Protein AF-A0A8K2A1C9-F1 (afdb_monomer)

Mean predicted aligned error: 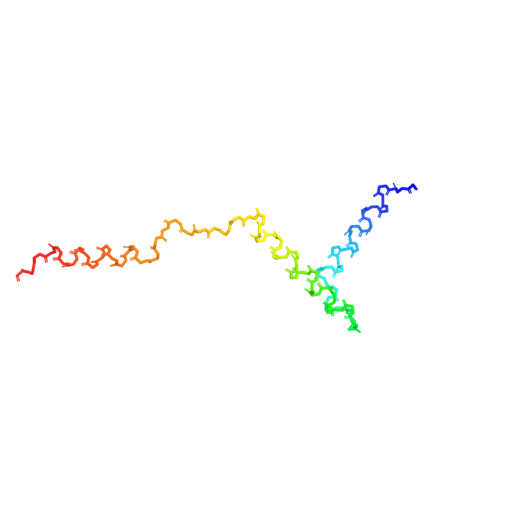13.57 Å

Solvent-accessible surface area (backbone atoms only — not comparable to full-atom values): 4416 Å² total; per-residue (Å²): 136,87,50,73,66,58,52,53,54,50,52,50,52,50,51,47,35,54,76,43,21,49,82,74,39,63,80,71,54,9,60,52,20,50,50,51,44,53,53,50,51,54,51,50,52,70,73,44,76,74,85,68,74,93,61,63,91,54,51,72,56,53,52,52,51,50,54,59,68,69,48,75,79,130

Secondary structure (DSSP, 8-state):
---HHHHHHHHHHHHHHHHHHHHHSPTTHHHHHHHHHHHHHHHHHHHS-----SS-TTHHHHHHHHHHHHS---

Sequence (74 aa):
MFSRTNLIVFGTLVLLFVALGDRILPDPLGSASATTRKTLNQALVNLFPTFRPPLDPHERTEDAIQQQQRRPNP

Foldseek 3Di:
DQDPVNVVVVVVVVVCCLVCVLPPPDPPSNVVSVVVVVVVVVVVCVVDPPPDPPDDPCPVVVVVVVVVVPPDDD

Radius of gyration: 25.24 Å; Cα contacts (8 Å, |Δi|>4): 22; chains: 1; bounding box: 62×41×52 Å

Organism: NCBI:txid2781853

Structure (mmCIF, N/CA/C/O backbone):
data_AF-A0A8K2A1C9-F1
#
_entry.id   AF-A0A8K2A1C9-F1
#
loop_
_atom_site.group_PDB
_atom_site.id
_atom_site.type_symbol
_atom_site.label_atom_id
_atom_site.label_alt_id
_atom_site.label_comp_id
_atom_site.label_asym_id
_atom_site.label_entity_id
_atom_site.label_seq_id
_atom_site.pdbx_PDB_ins_code
_atom_site.Cartn_x
_atom_site.Cartn_y
_atom_site.Cartn_z
_atom_site.occupancy
_atom_site.B_iso_or_equiv
_atom_site.auth_seq_id
_atom_site.auth_comp_id
_atom_site.auth_asym_id
_atom_site.auth_atom_id
_atom_site.pdbx_PDB_model_num
ATOM 1 N N . MET A 1 1 ? 12.966 15.269 -8.713 1.00 55.81 1 MET A N 1
ATOM 2 C CA . MET A 1 1 ? 11.829 16.206 -8.561 1.00 55.81 1 MET A CA 1
ATOM 3 C C . MET A 1 1 ? 10.553 15.434 -8.860 1.00 55.81 1 MET A C 1
ATOM 5 O O . MET A 1 1 ? 10.345 15.060 -10.006 1.00 55.81 1 MET A O 1
ATOM 9 N N . PHE A 1 2 ? 9.751 15.099 -7.848 1.00 67.62 2 PHE A N 1
ATOM 10 C CA . PHE A 1 2 ? 8.479 14.402 -8.059 1.00 67.62 2 PHE A CA 1
ATOM 11 C C . PHE A 1 2 ? 7.393 15.443 -8.339 1.00 67.62 2 PHE A C 1
ATOM 13 O O . PHE A 1 2 ? 7.078 16.258 -7.473 1.00 67.62 2 PHE A O 1
ATOM 20 N N . SER A 1 3 ? 6.863 15.469 -9.563 1.00 83.19 3 SER A N 1
ATOM 21 C CA . SER A 1 3 ? 5.715 16.314 -9.894 1.00 83.19 3 SER A CA 1
ATOM 22 C C . SER A 1 3 ? 4.446 15.713 -9.278 1.00 83.19 3 SER A C 1
ATOM 24 O O . SER A 1 3 ? 4.328 14.494 -9.129 1.00 83.19 3 SER A O 1
ATOM 26 N N . ARG A 1 4 ? 3.476 16.564 -8.920 1.00 83.00 4 ARG A N 1
ATOM 27 C CA . ARG A 1 4 ? 2.186 1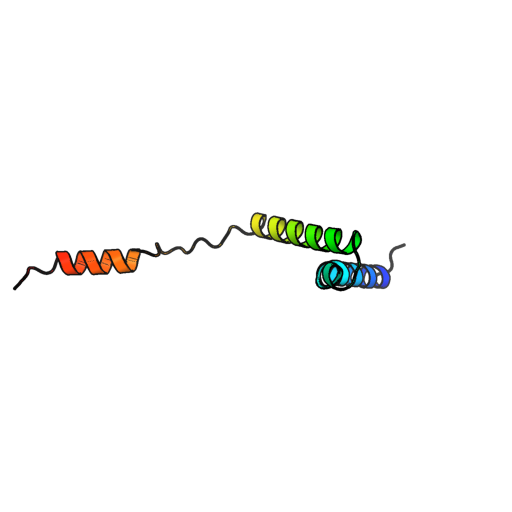6.126 -8.351 1.00 83.00 4 ARG A CA 1
ATOM 28 C C . ARG A 1 4 ? 1.485 15.114 -9.263 1.00 83.00 4 ARG A C 1
ATOM 30 O O . ARG A 1 4 ? 0.931 14.131 -8.786 1.00 83.00 4 ARG A O 1
ATOM 37 N N . THR A 1 5 ? 1.599 15.312 -10.574 1.00 86.25 5 THR A N 1
ATOM 38 C CA . THR A 1 5 ? 1.090 14.400 -11.601 1.00 86.25 5 THR A CA 1
ATOM 39 C C . THR A 1 5 ? 1.736 13.018 -11.518 1.00 86.25 5 THR A C 1
ATOM 41 O O . THR A 1 5 ? 1.025 12.019 -11.538 1.00 86.25 5 THR A O 1
ATOM 44 N N . ASN A 1 6 ? 3.058 12.933 -11.344 1.00 86.12 6 ASN A N 1
ATOM 45 C CA . ASN A 1 6 ? 3.754 11.646 -11.254 1.00 86.12 6 ASN A CA 1
ATOM 46 C C . ASN A 1 6 ? 3.338 10.859 -10.007 1.00 86.12 6 ASN A C 1
ATOM 48 O O . ASN A 1 6 ? 3.226 9.638 -10.069 1.00 86.12 6 ASN A O 1
ATOM 52 N N . LEU A 1 7 ? 3.072 11.549 -8.894 1.00 88.31 7 LEU A N 1
ATOM 53 C CA . LEU A 1 7 ? 2.591 10.917 -7.666 1.00 88.31 7 LEU A CA 1
ATOM 54 C C . LEU A 1 7 ? 1.184 10.339 -7.852 1.00 88.31 7 LEU A C 1
ATOM 56 O O . LEU A 1 7 ? 0.938 9.199 -7.465 1.00 88.31 7 LEU A O 1
ATOM 60 N N . ILE A 1 8 ? 0.283 11.090 -8.490 1.00 91.12 8 ILE A N 1
ATOM 61 C CA . ILE A 1 8 ? -1.087 10.634 -8.770 1.00 91.12 8 ILE A CA 1
ATOM 62 C C . ILE A 1 8 ? -1.077 9.432 -9.721 1.00 91.12 8 ILE A C 1
ATOM 64 O O . ILE A 1 8 ? -1.757 8.437 -9.464 1.00 91.12 8 ILE A O 1
ATOM 68 N N . VAL A 1 9 ? -0.282 9.490 -10.792 1.00 91.50 9 VAL A N 1
ATOM 69 C CA . VAL A 1 9 ? -0.145 8.382 -11.750 1.00 91.50 9 VAL A CA 1
ATOM 70 C C . VAL A 1 9 ? 0.413 7.144 -11.057 1.00 91.50 9 VAL A C 1
ATOM 72 O O . VAL A 1 9 ? -0.167 6.067 -11.169 1.00 91.50 9 VAL A O 1
ATOM 75 N N . PHE A 1 10 ? 1.490 7.295 -10.285 1.00 90.75 10 PHE A N 1
ATOM 76 C CA . PHE A 1 10 ? 2.086 6.188 -9.545 1.00 90.75 10 PHE A CA 1
ATOM 77 C C . PHE A 1 10 ? 1.099 5.568 -8.548 1.00 90.75 10 PHE A C 1
ATOM 79 O O . PHE A 1 10 ? 0.913 4.354 -8.544 1.00 90.75 10 PHE A O 1
ATOM 86 N N . GLY A 1 11 ? 0.405 6.391 -7.759 1.00 89.00 11 GLY A N 1
ATOM 87 C CA . GLY A 1 11 ? -0.610 5.917 -6.818 1.00 89.00 11 GLY A CA 1
ATOM 88 C C . GLY A 1 11 ? -1.746 5.163 -7.509 1.00 89.00 11 GLY A C 1
ATOM 89 O O . GLY A 1 11 ? -2.156 4.103 -7.045 1.00 89.00 11 GLY A O 1
ATOM 90 N N . THR A 1 12 ? -2.203 5.654 -8.662 1.00 88.75 12 THR A N 1
ATOM 91 C CA . THR A 1 12 ? -3.249 4.990 -9.454 1.00 88.75 12 THR A CA 1
ATOM 92 C C . THR A 1 12 ? -2.777 3.633 -9.975 1.00 88.75 12 THR A C 1
ATOM 94 O O . THR A 1 12 ? -3.505 2.649 -9.866 1.00 88.75 12 THR A O 1
ATOM 97 N N . LEU A 1 13 ? -1.543 3.543 -10.481 1.00 87.56 13 LEU A N 1
ATOM 98 C CA . LEU A 1 13 ? -0.957 2.279 -10.936 1.00 87.56 13 LEU A CA 1
ATOM 99 C C . LEU A 1 13 ? -0.821 1.264 -9.797 1.00 87.56 13 LEU A C 1
ATOM 101 O O . LEU A 1 13 ? -1.133 0.092 -9.988 1.00 87.56 13 LEU A O 1
ATOM 105 N N . VAL A 1 14 ? -0.416 1.708 -8.604 1.00 86.38 14 VAL A N 1
ATOM 106 C CA . VAL A 1 14 ? -0.343 0.849 -7.413 1.00 86.38 14 VAL A CA 1
ATOM 107 C C . VAL A 1 14 ? -1.731 0.348 -7.014 1.00 86.38 14 VAL A C 1
ATOM 109 O O . VAL A 1 14 ? -1.896 -0.843 -6.757 1.00 86.38 14 VAL A O 1
ATOM 112 N N . LEU A 1 15 ? -2.747 1.215 -7.011 1.00 86.12 15 LEU A N 1
ATOM 113 C CA . LEU A 1 15 ? -4.121 0.807 -6.710 1.00 86.12 15 LEU A CA 1
ATOM 114 C C . LEU A 1 15 ? -4.651 -0.204 -7.730 1.00 86.12 15 LEU A C 1
ATOM 116 O O . LEU A 1 15 ? -5.248 -1.200 -7.332 1.00 86.12 15 LEU A O 1
ATOM 120 N N . LEU A 1 16 ? -4.389 -0.001 -9.023 1.00 86.25 16 LEU A N 1
ATOM 121 C CA . LEU A 1 16 ? -4.748 -0.960 -10.070 1.00 86.25 16 LEU A CA 1
ATOM 122 C C . LEU A 1 16 ? -3.988 -2.284 -9.917 1.00 86.25 16 LEU A C 1
ATOM 124 O O . LEU A 1 16 ? -4.587 -3.348 -10.051 1.00 86.25 16 LEU A O 1
ATOM 128 N N . PHE A 1 17 ? -2.700 -2.244 -9.575 1.00 82.31 17 PHE A N 1
ATOM 129 C CA . PHE A 1 17 ? -1.904 -3.443 -9.317 1.00 82.31 17 PHE A CA 1
ATOM 130 C C . PHE A 1 17 ? -2.447 -4.239 -8.127 1.00 82.31 17 PHE A C 1
ATOM 132 O O . PHE A 1 17 ? -2.605 -5.456 -8.213 1.00 82.31 17 PHE A O 1
ATOM 139 N N . VAL A 1 18 ? -2.799 -3.569 -7.029 1.00 80.06 18 VAL A N 1
ATOM 140 C CA . VAL A 1 18 ? -3.403 -4.234 -5.872 1.00 80.06 18 VAL A CA 1
ATOM 141 C C . VAL A 1 18 ? -4.807 -4.730 -6.216 1.00 80.06 18 VAL A C 1
ATOM 143 O O . VAL A 1 18 ? -5.108 -5.868 -5.898 1.00 80.06 18 VAL A O 1
ATOM 146 N N . ALA A 1 19 ? -5.654 -3.953 -6.902 1.00 78.06 19 ALA A N 1
ATOM 147 C CA . ALA A 1 19 ? -7.071 -4.269 -7.133 1.00 78.06 19 ALA A CA 1
ATOM 148 C C . ALA A 1 19 ? -7.368 -5.164 -8.354 1.00 78.06 19 ALA A C 1
ATOM 150 O O . ALA A 1 19 ? -8.408 -5.830 -8.374 1.00 78.06 19 ALA A O 1
ATOM 151 N N . LEU A 1 20 ? -6.458 -5.270 -9.325 1.00 78.56 20 LEU A N 1
ATOM 152 C CA . LEU A 1 20 ? -6.635 -6.073 -10.544 1.00 78.56 20 LEU A CA 1
ATOM 153 C C . LEU A 1 20 ? -5.402 -6.910 -10.932 1.00 78.56 20 LEU A C 1
ATOM 155 O O . LEU A 1 20 ? -5.528 -7.771 -11.800 1.00 78.56 20 LEU A O 1
ATOM 159 N N . GLY A 1 21 ? -4.243 -6.717 -10.290 1.00 69.62 21 GLY A N 1
ATOM 160 C CA . GLY A 1 21 ? -2.981 -7.360 -10.686 1.00 69.62 21 GLY A CA 1
ATOM 161 C C . GLY A 1 21 ? -3.035 -8.887 -10.712 1.00 69.62 21 GLY A C 1
ATOM 162 O O . GLY A 1 21 ? -2.629 -9.474 -11.702 1.00 69.62 21 GLY A O 1
ATOM 163 N N . ASP A 1 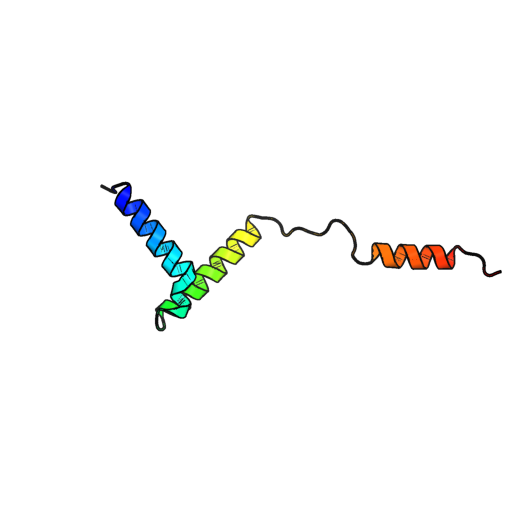22 ? -3.626 -9.520 -9.699 1.00 65.50 22 ASP A N 1
ATOM 164 C CA . ASP A 1 22 ? -3.785 -10.984 -9.623 1.00 65.50 22 ASP A CA 1
ATOM 165 C C . ASP A 1 22 ? -4.592 -11.600 -10.784 1.00 65.50 22 ASP A C 1
ATOM 167 O O . ASP A 1 22 ? -4.362 -12.735 -11.177 1.00 65.50 22 ASP A O 1
ATOM 171 N N . ARG A 1 23 ? -5.530 -10.846 -11.375 1.00 73.19 23 ARG A N 1
ATOM 172 C CA . ARG A 1 23 ? -6.394 -11.348 -12.461 1.00 73.19 23 ARG A CA 1
ATOM 173 C C . ARG A 1 23 ? -5.868 -11.054 -13.862 1.00 73.19 23 ARG A C 1
ATOM 175 O O . ARG A 1 23 ? -6.334 -11.668 -14.815 1.00 73.19 23 ARG A O 1
ATOM 182 N N . ILE A 1 24 ? -4.979 -10.072 -13.995 1.00 80.19 24 ILE A N 1
ATOM 183 C CA . ILE A 1 24 ? -4.497 -9.570 -15.291 1.00 80.19 24 ILE A CA 1
ATOM 184 C C . ILE A 1 24 ? -3.044 -9.984 -15.536 1.00 80.19 24 ILE A C 1
ATOM 186 O O . ILE A 1 24 ? -2.653 -10.186 -16.685 1.00 80.19 24 ILE A O 1
ATOM 190 N N . LEU A 1 25 ? -2.233 -10.098 -14.481 1.00 78.62 25 LEU A N 1
ATOM 191 C CA . LEU A 1 25 ? -0.813 -10.398 -14.600 1.00 78.62 25 LEU A CA 1
ATOM 192 C C . LEU A 1 25 ? -0.565 -11.905 -14.461 1.00 78.62 25 LEU A C 1
ATOM 194 O O . LEU A 1 25 ? -1.100 -12.522 -13.542 1.00 78.62 25 LEU A O 1
ATOM 198 N N . PRO A 1 26 ? 0.276 -12.500 -15.325 1.00 77.00 26 PRO A N 1
ATOM 199 C CA . PRO A 1 26 ? 0.703 -13.880 -15.157 1.00 77.00 26 PRO A CA 1
ATOM 200 C C . PRO A 1 26 ? 1.591 -14.028 -13.915 1.00 77.00 26 PRO A C 1
ATOM 202 O O . PRO A 1 26 ? 2.218 -13.071 -13.439 1.00 77.00 26 PRO A O 1
ATOM 205 N N . ASP A 1 27 ? 1.683 -15.248 -13.399 1.00 76.19 27 ASP A N 1
ATOM 206 C CA . ASP A 1 27 ? 2.638 -15.562 -12.343 1.00 76.19 27 ASP A CA 1
ATOM 207 C C . ASP A 1 27 ? 4.079 -15.315 -12.813 1.00 76.19 27 ASP A C 1
ATOM 209 O O . ASP A 1 27 ? 4.398 -15.534 -13.985 1.00 76.19 27 ASP A O 1
ATOM 213 N N . PRO A 1 28 ? 4.972 -14.828 -11.931 1.00 76.31 28 PRO A N 1
ATOM 214 C CA . PRO A 1 28 ? 4.837 -14.691 -10.472 1.00 76.31 28 PRO A CA 1
ATOM 215 C C . PRO A 1 28 ? 4.191 -13.375 -9.998 1.00 76.31 28 PRO A C 1
ATOM 217 O O . PRO A 1 28 ? 4.000 -13.174 -8.797 1.00 76.31 28 PRO A O 1
ATO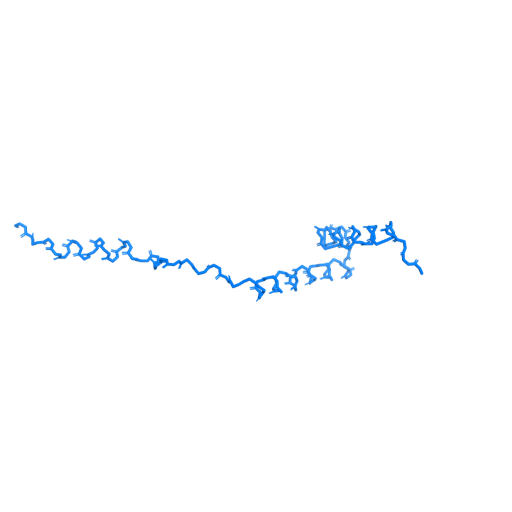M 220 N N . LEU A 1 29 ? 3.867 -12.457 -10.910 1.00 74.31 29 LEU A N 1
ATOM 221 C CA . LEU A 1 29 ? 3.377 -11.120 -10.559 1.00 74.31 29 LEU A CA 1
ATOM 222 C C . LEU A 1 29 ? 1.942 -11.142 -10.017 1.00 74.31 29 LEU A C 1
ATOM 224 O O . LEU A 1 29 ? 1.618 -10.339 -9.137 1.00 74.31 29 LEU A O 1
ATOM 228 N N . GLY A 1 30 ? 1.116 -12.085 -10.483 1.00 72.06 30 GLY A N 1
ATOM 229 C CA . GLY A 1 30 ? -0.208 -12.349 -9.916 1.00 72.06 30 GLY A CA 1
ATOM 230 C C . GLY A 1 30 ? -0.123 -12.718 -8.430 1.00 72.06 30 GLY A C 1
ATOM 231 O O . GLY A 1 30 ? -0.640 -11.994 -7.575 1.00 72.06 30 GLY A O 1
ATOM 232 N N . SER A 1 31 ? 0.683 -13.736 -8.100 1.00 74.31 31 SER A N 1
ATOM 233 C CA . SER A 1 31 ? 0.926 -14.155 -6.709 1.00 74.31 31 SER A CA 1
ATOM 234 C C . SER A 1 31 ? 1.453 -13.040 -5.783 1.00 74.31 31 SER A C 1
ATOM 236 O O . SER A 1 31 ? 1.068 -12.953 -4.609 1.00 74.31 31 SER A O 1
ATOM 238 N N . ALA A 1 32 ? 2.284 -12.129 -6.302 1.00 79.00 32 ALA A N 1
ATOM 239 C CA . ALA A 1 32 ? 2.770 -1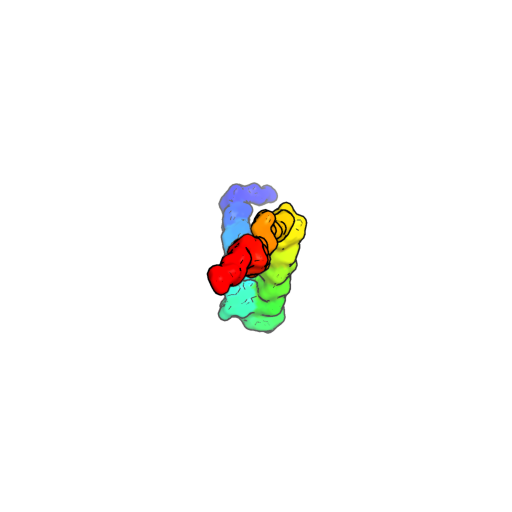0.966 -5.560 1.00 79.00 32 ALA A CA 1
ATOM 240 C C . ALA A 1 32 ? 1.645 -9.950 -5.269 1.00 79.00 32 ALA A C 1
ATOM 242 O O . ALA A 1 32 ? 1.570 -9.400 -4.164 1.00 79.00 32 ALA A O 1
ATOM 243 N N . SER A 1 33 ? 0.727 -9.736 -6.220 1.00 76.38 33 SER A N 1
ATOM 244 C CA . SER A 1 33 ? -0.471 -8.904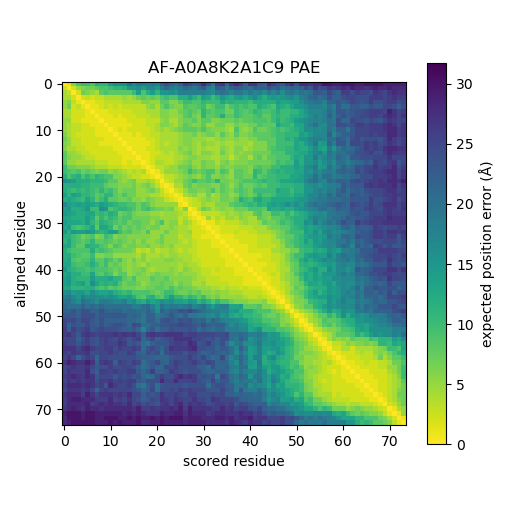 -6.026 1.00 76.38 33 SER A CA 1
ATOM 245 C C . SER A 1 33 ? -1.405 -9.512 -4.970 1.00 76.38 33 SER A C 1
ATOM 247 O O . SER A 1 33 ? -1.817 -8.816 -4.034 1.00 76.38 33 SER A O 1
ATOM 249 N N . ALA A 1 34 ? -1.667 -10.822 -5.039 1.00 79.69 34 ALA A N 1
ATOM 250 C CA . ALA A 1 34 ? -2.485 -11.535 -4.055 1.00 79.69 34 ALA A CA 1
ATOM 251 C C . ALA A 1 34 ? -1.892 -11.466 -2.637 1.00 79.69 34 ALA A C 1
ATOM 253 O O . ALA A 1 34 ? -2.603 -11.184 -1.666 1.00 79.69 34 ALA A O 1
ATOM 254 N N . THR A 1 35 ? -0.574 -11.652 -2.518 1.00 85.62 35 THR A N 1
ATOM 255 C CA . THR A 1 35 ? 0.147 -11.522 -1.244 1.00 85.62 35 THR A CA 1
ATOM 256 C C . THR A 1 35 ? 0.017 -10.106 -0.687 1.00 85.62 35 THR A C 1
ATOM 258 O O . THR A 1 35 ? -0.330 -9.934 0.480 1.00 85.62 35 THR A O 1
ATOM 261 N N . THR A 1 36 ? 0.188 -9.088 -1.536 1.00 83.38 36 THR A N 1
ATOM 262 C CA . THR A 1 36 ? 0.044 -7.679 -1.142 1.00 83.38 36 THR A CA 1
ATOM 263 C C . THR A 1 36 ? -1.351 -7.387 -0.584 1.00 83.38 36 THR A C 1
ATOM 265 O O . THR A 1 36 ? -1.468 -6.780 0.480 1.00 83.38 36 THR A O 1
ATOM 268 N N . ARG A 1 37 ? -2.423 -7.879 -1.226 1.00 83.19 37 ARG A N 1
ATOM 269 C CA . ARG A 1 37 ? -3.792 -7.742 -0.688 1.00 83.19 37 ARG A CA 1
ATOM 270 C C . ARG A 1 37 ? -3.950 -8.390 0.678 1.00 83.19 37 ARG A C 1
ATOM 272 O O . ARG A 1 37 ? -4.572 -7.804 1.558 1.00 83.19 37 ARG A O 1
ATOM 279 N N . LYS A 1 38 ? -3.416 -9.600 0.853 1.00 84.94 38 LYS A N 1
ATOM 280 C CA . LYS A 1 38 ? -3.517 -10.336 2.116 1.00 84.94 38 LYS A CA 1
ATOM 281 C C . LYS A 1 38 ? -2.831 -9.573 3.247 1.00 84.94 38 LYS A C 1
ATOM 283 O O . LYS A 1 38 ? -3.425 -9.404 4.308 1.00 84.94 38 LYS A O 1
ATOM 288 N N . THR A 1 39 ? -1.628 -9.060 2.997 1.00 86.38 39 THR A N 1
ATOM 289 C CA . THR A 1 39 ? -0.887 -8.238 3.958 1.00 86.38 39 THR A CA 1
ATOM 290 C C . THR A 1 39 ? -1.624 -6.941 4.279 1.00 86.38 39 THR A C 1
ATOM 292 O O . THR A 1 39 ? -1.730 -6.591 5.450 1.00 86.38 39 THR A O 1
ATOM 295 N N . LEU A 1 40 ? -2.189 -6.258 3.277 1.00 84.19 40 LEU A N 1
ATOM 296 C CA . LEU A 1 40 ? -2.985 -5.046 3.493 1.00 84.19 40 LEU A CA 1
ATOM 297 C C . LEU A 1 40 ? -4.243 -5.329 4.316 1.00 84.19 40 LEU A C 1
ATOM 299 O O . LEU A 1 40 ? -4.509 -4.617 5.277 1.00 84.19 40 LEU A O 1
ATOM 303 N N . ASN A 1 41 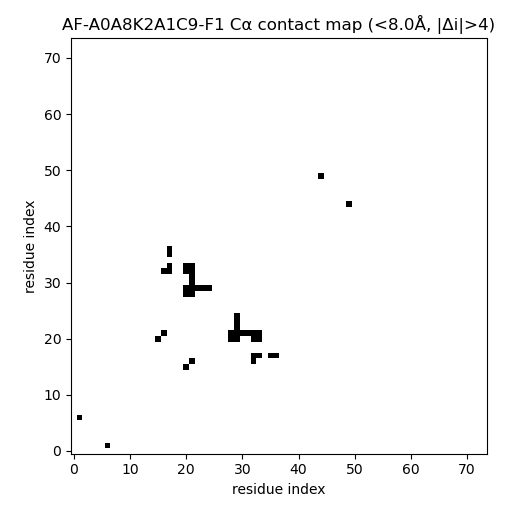? -4.981 -6.392 4.001 1.00 82.38 41 ASN A N 1
ATOM 304 C CA . ASN A 1 41 ? -6.160 -6.786 4.770 1.00 82.38 41 ASN A CA 1
ATOM 305 C C . ASN A 1 41 ? -5.798 -7.104 6.221 1.00 82.38 41 ASN A C 1
ATOM 307 O O . ASN A 1 41 ? -6.468 -6.639 7.135 1.00 82.38 41 ASN A O 1
ATOM 311 N N . GLN A 1 42 ? -4.718 -7.853 6.444 1.00 83.88 42 GLN A N 1
ATOM 312 C CA . GLN A 1 42 ? -4.257 -8.176 7.790 1.00 83.88 42 GLN A CA 1
ATOM 313 C C . GLN A 1 42 ? -3.788 -6.927 8.548 1.00 83.88 42 GLN A C 1
ATOM 315 O O . GLN A 1 42 ? -4.093 -6.778 9.728 1.00 83.88 42 GLN A O 1
ATOM 320 N N . ALA A 1 43 ? -3.102 -6.000 7.876 1.00 84.88 43 ALA A N 1
ATOM 321 C CA . ALA A 1 43 ? -2.733 -4.715 8.458 1.00 84.88 43 ALA A CA 1
ATOM 322 C C . ALA A 1 43 ? -3.976 -3.897 8.842 1.00 84.88 43 ALA A C 1
ATOM 324 O O . ALA A 1 43 ? -4.040 -3.387 9.954 1.00 84.88 43 ALA A O 1
ATOM 325 N N . LEU A 1 44 ? -4.993 -3.828 7.977 1.00 82.44 44 LEU A N 1
ATOM 326 C CA . LEU A 1 44 ? -6.252 -3.130 8.259 1.00 82.44 44 LEU A CA 1
ATOM 327 C C . LEU A 1 44 ? -7.019 -3.760 9.429 1.00 82.44 44 LEU A C 1
ATOM 329 O O . LEU A 1 44 ? -7.488 -3.036 10.301 1.00 82.44 44 LEU A O 1
ATOM 333 N N . VAL A 1 45 ? -7.095 -5.091 9.494 1.00 81.62 45 VAL A N 1
ATOM 334 C CA . VAL A 1 45 ? -7.708 -5.818 10.622 1.00 81.62 45 VAL A CA 1
ATOM 335 C C . VAL A 1 45 ? -6.961 -5.563 11.934 1.00 81.62 45 VAL A C 1
ATOM 337 O O . VAL A 1 45 ? -7.575 -5.504 12.990 1.00 81.62 45 VAL A O 1
ATOM 340 N N . ASN A 1 46 ? -5.642 -5.381 11.889 1.00 77.44 46 ASN A N 1
ATOM 341 C CA . ASN A 1 46 ? -4.863 -5.061 13.085 1.00 77.44 46 ASN A CA 1
ATOM 342 C C . ASN A 1 46 ? -4.975 -3.583 13.495 1.00 77.44 46 ASN A C 1
ATOM 344 O O . ASN A 1 46 ? -4.795 -3.265 14.668 1.00 77.44 46 ASN A O 1
ATOM 348 N N . LEU A 1 47 ? -5.253 -2.681 12.549 1.00 82.19 47 LEU A N 1
ATOM 349 C CA . LEU A 1 47 ? -5.422 -1.247 12.808 1.00 82.19 47 LEU A CA 1
ATOM 350 C C . LEU A 1 47 ? -6.813 -0.902 13.350 1.00 82.19 47 LEU A C 1
ATOM 352 O O . LEU A 1 47 ? -6.947 0.063 14.101 1.00 82.19 47 LEU A O 1
ATOM 356 N N . PHE A 1 48 ? -7.836 -1.683 13.002 1.00 79.00 48 PHE A N 1
ATOM 357 C CA . PHE A 1 48 ? -9.194 -1.505 13.504 1.00 79.00 48 PHE A CA 1
ATOM 358 C C . PHE A 1 48 ? -9.591 -2.729 14.330 1.00 79.00 48 PHE A C 1
ATOM 360 O O . PHE A 1 48 ? -9.731 -3.806 13.751 1.00 79.00 48 PHE A O 1
ATOM 367 N N . PRO A 1 49 ? -9.789 -2.607 15.658 1.00 67.00 49 PRO A N 1
ATOM 368 C CA . PRO A 1 49 ? -10.209 -3.745 16.462 1.00 67.00 49 PRO A CA 1
ATOM 369 C C . PRO A 1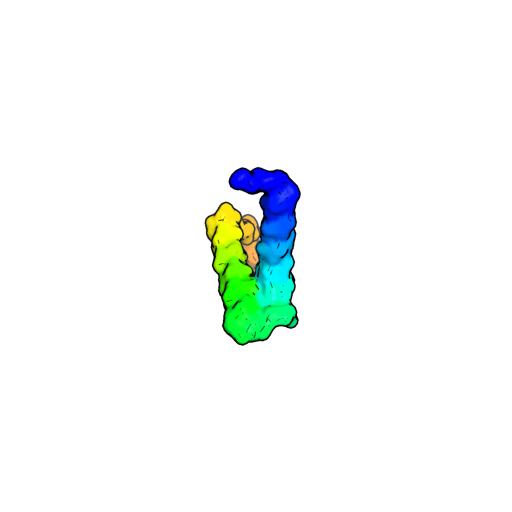 49 ? -11.500 -4.312 15.872 1.00 67.00 49 PRO A C 1
ATOM 371 O O . PRO A 1 49 ? -12.452 -3.568 15.631 1.00 67.00 49 PRO A O 1
ATOM 374 N N . THR A 1 50 ? -11.515 -5.624 15.616 1.00 66.50 50 THR A N 1
ATOM 375 C CA . THR A 1 50 ? -12.699 -6.349 15.153 1.00 66.50 50 THR A CA 1
ATOM 376 C C . THR A 1 50 ? -13.896 -5.897 15.973 1.00 66.50 50 THR A C 1
ATOM 378 O O . THR A 1 50 ? -13.855 -5.998 17.202 1.00 66.50 50 THR A O 1
ATOM 381 N N . PHE A 1 51 ? -14.939 -5.396 15.305 1.00 61.19 51 PHE A N 1
ATOM 382 C CA . PHE A 1 51 ? -16.234 -5.150 15.928 1.00 61.19 51 PHE A CA 1
ATOM 383 C C . PHE A 1 51 ? -16.645 -6.432 16.654 1.00 61.19 51 PHE A C 1
ATOM 385 O O . PHE A 1 51 ? -17.063 -7.407 16.032 1.00 61.19 51 PHE A O 1
ATOM 392 N N . ARG A 1 52 ? -16.462 -6.453 17.975 1.00 65.75 52 ARG A N 1
ATOM 393 C CA . ARG A 1 52 ? -17.047 -7.479 18.824 1.00 65.75 52 ARG A CA 1
ATOM 394 C C . ARG A 1 52 ? -18.506 -7.071 18.968 1.00 65.75 52 ARG A C 1
ATOM 396 O O . ARG A 1 52 ? -18.743 -5.976 19.482 1.00 65.75 52 ARG A O 1
ATOM 403 N N . PRO A 1 53 ? -19.471 -7.855 18.463 1.00 68.44 53 PRO A N 1
ATOM 404 C CA . PRO A 1 53 ? -20.866 -7.558 18.736 1.00 68.44 53 PRO A CA 1
ATOM 405 C C . PRO A 1 53 ? -21.032 -7.455 20.264 1.00 68.44 53 PRO A C 1
ATOM 407 O O . PRO A 1 53 ? -20.555 -8.341 20.972 1.00 68.44 53 PRO A O 1
ATOM 410 N N . PRO A 1 54 ? -21.622 -6.364 20.788 1.00 64.81 54 PRO A N 1
ATOM 411 C CA . PRO A 1 54 ? -21.750 -6.154 22.231 1.00 64.81 54 PRO A CA 1
ATOM 412 C C . PRO A 1 54 ? -22.747 -7.114 22.893 1.00 64.81 54 PRO A C 1
ATOM 414 O O . PRO A 1 54 ? -22.820 -7.156 24.113 1.00 64.81 54 PRO A O 1
ATOM 417 N N . LEU A 1 55 ? -23.515 -7.853 22.092 1.00 69.31 55 LEU A N 1
ATOM 418 C CA . LEU A 1 55 ? -24.571 -8.752 22.538 1.00 69.31 55 LEU A CA 1
ATOM 419 C C . LEU A 1 55 ? -24.073 -10.188 22.419 1.00 69.31 55 LEU A C 1
ATOM 421 O O . LEU A 1 55 ? -23.612 -10.591 21.344 1.00 69.31 55 LEU A O 1
ATOM 425 N N . ASP A 1 56 ? -24.179 -10.943 23.510 1.00 73.44 56 ASP A N 1
ATOM 426 C CA . ASP A 1 56 ? -23.985 -12.387 23.477 1.00 73.44 56 ASP A CA 1
ATOM 427 C C . ASP A 1 56 ? -25.040 -12.969 22.514 1.00 73.44 56 ASP A C 1
ATOM 429 O O . ASP A 1 56 ? -26.239 -12.739 22.705 1.00 73.44 56 ASP A O 1
ATOM 433 N N . PRO A 1 57 ? -24.646 -13.681 21.439 1.00 70.62 57 PRO A N 1
ATOM 434 C CA . PRO A 1 57 ? -25.589 -14.253 20.478 1.00 70.62 57 PRO A CA 1
ATOM 435 C C . PRO A 1 57 ? -26.684 -15.111 21.126 1.00 70.62 57 PRO A C 1
ATOM 437 O O . PRO A 1 57 ? -27.759 -15.281 20.543 1.00 70.62 57 PRO A O 1
ATOM 440 N N . HIS A 1 58 ? -26.421 -15.644 22.321 1.00 82.56 58 HIS A N 1
ATOM 441 C CA . HIS A 1 58 ? -27.326 -16.515 23.053 1.00 82.56 58 HIS A CA 1
ATOM 442 C C . HIS A 1 58 ? -28.199 -15.790 24.079 1.00 82.56 58 HIS A C 1
ATOM 444 O O . HIS A 1 58 ? -29.161 -16.396 24.544 1.00 82.56 58 HIS A O 1
ATOM 450 N N . GLU A 1 59 ? -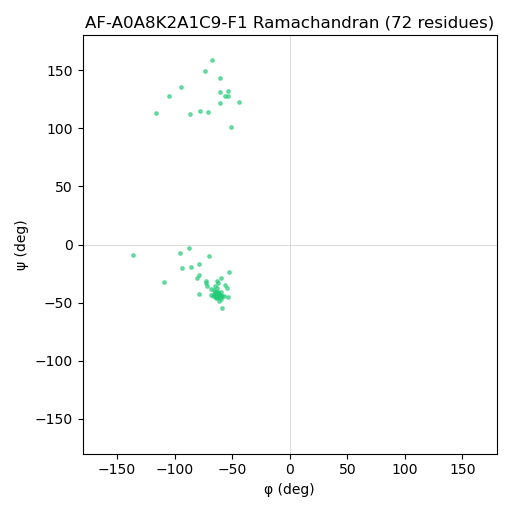27.980 -14.498 24.342 1.00 78.69 59 GLU A N 1
ATOM 451 C CA . GLU A 1 59 ? -28.702 -13.720 25.364 1.00 78.69 59 GLU A CA 1
ATOM 452 C C . GLU A 1 59 ? -30.227 -13.816 25.187 1.00 78.69 59 GLU A C 1
ATOM 454 O O . GLU A 1 59 ? -30.962 -14.167 26.106 1.00 78.69 59 GLU A O 1
ATOM 459 N N . ARG A 1 60 ? -30.713 -13.670 23.945 1.00 77.75 60 ARG A N 1
ATOM 460 C CA . ARG A 1 60 ? -32.149 -13.805 23.621 1.00 77.75 60 ARG A CA 1
ATOM 461 C C . ARG A 1 60 ? -32.711 -15.199 23.888 1.00 77.75 60 ARG A C 1
ATOM 463 O O . ARG A 1 60 ? -33.902 -15.351 24.151 1.00 77.75 60 ARG A O 1
ATOM 470 N N . THR A 1 61 ? -31.873 -16.218 23.736 1.00 83.31 61 THR A N 1
ATOM 471 C CA . THR A 1 61 ? -32.265 -17.616 23.938 1.00 83.31 61 THR A CA 1
ATOM 472 C C . THR A 1 61 ? -32.296 -17.929 25.428 1.00 83.31 61 THR A C 1
ATOM 474 O O . THR A 1 61 ? -33.252 -18.535 25.907 1.00 83.31 61 THR A O 1
ATOM 477 N N . GLU A 1 62 ? -31.297 -17.462 26.172 1.00 82.25 62 GLU A N 1
ATOM 478 C CA . GLU A 1 62 ? -31.224 -17.605 27.625 1.00 82.25 62 GLU A CA 1
ATOM 479 C C . GLU A 1 62 ? -32.381 -16.887 28.327 1.00 82.25 62 GLU A C 1
ATOM 481 O O . GLU A 1 62 ? -33.019 -17.475 29.202 1.00 82.25 62 GLU A O 1
ATOM 486 N N . ASP A 1 63 ? -32.734 -15.680 27.879 1.00 84.19 63 ASP A N 1
ATOM 487 C CA . ASP A 1 63 ? -33.885 -14.931 28.389 1.00 84.19 63 ASP A CA 1
ATOM 488 C C . ASP A 1 63 ? -35.208 -15.673 28.168 1.00 84.19 63 ASP A C 1
ATOM 490 O O . ASP A 1 63 ? -36.056 -15.732 29.064 1.00 84.19 63 ASP A O 1
ATOM 494 N N . ALA A 1 64 ? -35.396 -16.268 26.986 1.00 83.62 64 ALA A N 1
ATOM 495 C CA . ALA A 1 64 ? -36.597 -17.038 26.669 1.00 83.62 64 ALA A CA 1
ATOM 496 C C . ALA A 1 64 ? -36.705 -18.301 27.539 1.00 83.62 64 ALA A C 1
ATOM 498 O O . ALA A 1 64 ? -37.775 -18.596 28.077 1.00 83.62 64 ALA A O 1
ATOM 499 N N . ILE A 1 65 ? -35.589 -19.009 27.740 1.00 86.75 65 ILE A N 1
ATOM 500 C CA . ILE A 1 65 ? -35.524 -20.197 28.599 1.00 86.75 65 ILE A CA 1
ATOM 501 C C . ILE A 1 65 ? -35.819 -19.822 30.057 1.00 86.75 65 ILE A C 1
ATOM 503 O O . ILE A 1 65 ? -36.626 -20.486 30.709 1.00 86.75 65 ILE A O 1
ATOM 507 N N . GLN A 1 66 ? -35.233 -18.736 30.568 1.00 83.81 66 GLN A N 1
ATOM 508 C CA . GLN A 1 66 ? -35.472 -18.275 31.939 1.00 83.81 66 GLN A CA 1
ATOM 509 C C . GLN A 1 66 ? -36.924 -17.845 32.167 1.00 83.81 66 GLN A C 1
ATOM 511 O O . GLN A 1 66 ? -37.507 -18.166 33.205 1.00 83.81 66 GLN A O 1
ATOM 516 N N . GLN A 1 67 ? -37.542 -17.154 31.207 1.00 83.81 67 GLN A N 1
ATOM 517 C CA . GLN A 1 67 ? -38.958 -16.786 31.291 1.00 83.81 67 GLN A CA 1
ATOM 518 C C . GLN A 1 67 ? -39.868 -18.015 31.308 1.00 83.81 67 GLN A C 1
ATOM 520 O O . GLN A 1 67 ? -40.866 -18.036 32.029 1.00 83.81 67 GLN A O 1
ATOM 525 N N . GLN A 1 68 ? -39.514 -19.052 30.551 1.00 83.25 68 GLN A N 1
ATOM 526 C CA . GLN A 1 68 ? -40.265 -20.300 30.504 1.00 83.25 68 GLN A CA 1
ATOM 527 C C . GLN A 1 68 ? -40.110 -21.115 31.797 1.00 83.25 68 GLN A C 1
ATOM 529 O O . GLN A 1 68 ? -41.085 -21.696 32.258 1.00 83.25 68 GLN A O 1
ATOM 534 N N . GLN A 1 69 ? -38.933 -21.088 32.429 1.00 80.12 69 GLN A N 1
ATOM 535 C CA . GLN A 1 69 ? -38.689 -21.715 33.735 1.00 80.12 69 GLN A CA 1
ATOM 536 C C . GLN A 1 69 ? -39.345 -20.963 34.904 1.00 80.12 69 GLN A C 1
ATOM 538 O O . GLN A 1 69 ? -39.750 -21.585 35.883 1.00 80.12 69 GLN A O 1
ATOM 543 N N . ARG A 1 70 ? -39.452 -19.628 34.826 1.00 78.81 70 ARG A N 1
ATOM 544 C CA . ARG A 1 70 ? -40.105 -18.807 35.863 1.00 78.81 70 ARG A CA 1
ATOM 545 C C . ARG A 1 70 ? -41.625 -18.817 35.795 1.00 78.81 70 ARG A C 1
ATOM 547 O O . ARG A 1 70 ? -42.256 -18.407 36.766 1.00 78.81 70 ARG A O 1
ATOM 554 N N . ARG A 1 71 ? -42.222 -19.238 34.678 1.00 75.12 71 ARG A N 1
ATOM 555 C CA . ARG A 1 71 ? -43.664 -19.491 34.623 1.00 75.12 71 ARG A CA 1
ATOM 556 C C . ARG A 1 71 ? -43.945 -20.755 35.439 1.00 75.12 71 ARG A C 1
ATOM 558 O O . ARG A 1 71 ? -43.491 -21.824 35.035 1.00 75.12 71 ARG A O 1
ATOM 565 N N . PRO A 1 72 ? -44.672 -20.669 36.568 1.00 63.91 72 PRO A N 1
ATOM 566 C CA . PRO A 1 72 ? -45.167 -21.869 37.221 1.00 63.91 72 PRO A CA 1
ATOM 567 C C . PRO A 1 72 ? -46.084 -22.569 36.218 1.00 63.91 72 PRO A C 1
ATOM 569 O O . PRO A 1 72 ? -46.920 -21.909 35.593 1.00 63.91 72 PRO A O 1
ATOM 572 N N . ASN A 1 73 ? -45.896 -23.876 36.027 1.00 68.00 73 ASN A N 1
ATOM 573 C CA . ASN A 1 73 ? -46.860 -24.675 35.275 1.00 68.00 73 ASN A CA 1
ATOM 574 C C . ASN A 1 73 ? -48.254 -24.466 35.902 1.00 68.00 73 ASN A C 1
ATOM 576 O O . ASN A 1 73 ? -48.339 -24.511 37.134 1.00 68.00 73 ASN A O 1
ATOM 580 N N . PRO A 1 74 ? -49.303 -24.201 35.101 1.00 62.75 74 PRO A N 1
ATOM 581 C CA . PRO A 1 74 ? -50.674 -24.201 35.600 1.00 62.75 74 PRO A CA 1
ATOM 582 C C . PRO A 1 74 ? -51.084 -25.583 36.122 1.00 62.75 74 PRO A C 1
ATOM 584 O O . PRO A 1 74 ? -50.565 -26.598 35.597 1.00 62.75 74 PRO A O 1
#

pLDDT: mean 78.73, std 7.91, range [55.81, 91.5]